Protein AF-A0A0R3W746-F1 (afdb_monomer_lite)

Radius of gyration: 13.39 Å; chains: 1; bounding box: 30×39×25 Å

Secondary structure (DSSP, 8-state):
---SSS-S--TT--HHHHHHHHHHHHHHH--S-HHHHHHHHHHHHHHHHHTT-HHHHHHHHHHHHHHHHHHHHH--

Sequence (76 aa):
MCLTFFAVEGRGMTFKETAIRLFRQALAVGTDDITVLSAIYSQLGNAYFYEHDFLHALEFHRWDLSLSRFVYSFLF

Foldseek 3Di:
DDDPPPQPDDPPDPSLVVQLVVLVVVVVVDDPDLVVLLVSLQSNLVSCVVVVVNVSNVVSVVVSVVSVVVVVVVVD

Structure (mmCIF, N/CA/C/O backbone):
data_AF-A0A0R3W746-F1
#
_entry.id   AF-A0A0R3W746-F1
#
loop_
_atom_site.group_PDB
_atom_site.id
_atom_site.type_symbol
_atom_site.label_atom_id
_atom_site.label_alt_id
_atom_site.label_comp_id
_atom_site.label_asym_id
_atom_site.label_entity_id
_atom_site.label_seq_id
_atom_site.pdbx_PDB_ins_code
_atom_site.Cartn_x
_atom_site.Cartn_y
_atom_site.Cartn_z
_atom_site.occupancy
_atom_site.B_iso_or_equiv
_atom_site.auth_seq_id
_atom_site.auth_comp_id
_atom_site.auth_asym_id
_atom_site.auth_atom_id
_atom_site.pdbx_PDB_model_num
ATOM 1 N N . MET A 1 1 ? 10.310 7.416 1.382 1.00 43.88 1 MET A N 1
ATOM 2 C CA . MET A 1 1 ? 10.272 8.832 0.955 1.00 43.88 1 MET A CA 1
ATOM 3 C C . MET A 1 1 ? 9.663 8.873 -0.437 1.00 43.88 1 MET A C 1
ATOM 5 O O . MET A 1 1 ? 10.367 8.494 -1.352 1.00 43.88 1 MET A O 1
ATOM 9 N N . CYS A 1 2 ? 8.373 9.206 -0.574 1.00 49.59 2 CYS A N 1
ATOM 10 C CA . CYS A 1 2 ? 7.754 9.830 -1.764 1.00 49.59 2 CYS A CA 1
ATOM 11 C C . CYS A 1 2 ? 6.220 9.718 -1.666 1.00 49.59 2 CYS A C 1
ATOM 13 O O . CYS A 1 2 ? 5.645 8.873 -2.330 1.00 49.59 2 CYS A O 1
ATOM 15 N N . LEU A 1 3 ? 5.548 10.518 -0.822 1.00 43.22 3 LEU A N 1
ATOM 16 C CA . LEU A 1 3 ? 4.076 10.654 -0.881 1.00 43.22 3 LEU A CA 1
ATOM 17 C C . LEU A 1 3 ? 3.546 12.042 -0.469 1.00 43.22 3 LEU A C 1
ATOM 19 O O . LEU A 1 3 ? 2.390 12.183 -0.086 1.00 43.22 3 LEU A O 1
ATOM 23 N N . THR A 1 4 ? 4.349 13.099 -0.591 1.00 50.03 4 THR A N 1
ATOM 24 C CA . THR A 1 4 ? 3.841 14.481 -0.485 1.00 50.03 4 THR A CA 1
ATOM 25 C C . THR A 1 4 ? 3.526 15.122 -1.840 1.00 50.03 4 THR A C 1
ATOM 27 O O . THR A 1 4 ? 2.943 16.198 -1.860 1.00 50.03 4 THR A O 1
ATOM 30 N N . PHE A 1 5 ? 3.843 14.483 -2.975 1.00 41.59 5 PHE A N 1
ATOM 31 C CA . PHE A 1 5 ? 3.781 15.159 -4.282 1.00 41.59 5 PHE A CA 1
ATOM 32 C C . PHE A 1 5 ? 2.449 15.031 -5.049 1.00 41.59 5 PHE A C 1
ATOM 34 O O . PHE A 1 5 ? 2.210 15.817 -5.953 1.00 41.59 5 PHE A O 1
ATOM 41 N N . PHE A 1 6 ? 1.539 14.120 -4.679 1.00 43.56 6 PHE A N 1
ATOM 42 C CA . PHE A 1 6 ? 0.245 13.962 -5.379 1.00 43.56 6 PHE A CA 1
ATOM 43 C C . PHE A 1 6 ? -0.988 14.417 -4.581 1.00 43.56 6 PHE A C 1
ATOM 45 O O . PHE A 1 6 ? -2.109 14.315 -5.068 1.00 43.56 6 PHE A O 1
ATOM 52 N N . ALA A 1 7 ? -0.812 14.960 -3.373 1.00 43.72 7 ALA A N 1
ATOM 53 C CA . ALA A 1 7 ? -1.931 15.382 -2.522 1.00 43.72 7 ALA A CA 1
ATOM 54 C C . ALA A 1 7 ? -2.489 16.785 -2.850 1.00 43.72 7 ALA A C 1
ATOM 56 O O . ALA A 1 7 ? -3.347 17.287 -2.126 1.00 43.72 7 ALA A O 1
ATOM 57 N N . VAL A 1 8 ? -2.024 17.433 -3.923 1.00 43.41 8 VAL A N 1
ATOM 58 C CA . VAL A 1 8 ? -2.429 18.798 -4.296 1.00 43.41 8 VAL A CA 1
ATOM 59 C C . VAL A 1 8 ? -3.435 18.760 -5.446 1.00 43.41 8 VAL A C 1
ATOM 61 O O . VAL A 1 8 ? -3.147 19.264 -6.514 1.00 43.41 8 VAL A O 1
ATOM 64 N N . GLU A 1 9 ? -4.599 18.133 -5.250 1.00 45.88 9 GLU A N 1
ATOM 65 C CA . GLU A 1 9 ? -5.846 18.492 -5.959 1.00 45.88 9 GLU A CA 1
ATOM 66 C C . GLU A 1 9 ? -7.024 17.639 -5.467 1.00 45.88 9 GLU A C 1
ATOM 68 O O . GLU A 1 9 ? -7.294 16.533 -5.937 1.00 45.88 9 GLU A O 1
ATOM 73 N N . GLY A 1 10 ? -7.757 18.158 -4.484 1.00 43.91 10 GLY A N 1
ATOM 74 C CA . GLY A 1 10 ? -8.977 17.520 -4.000 1.00 43.91 10 GLY A CA 1
ATOM 75 C C . GLY A 1 10 ? -9.731 18.414 -3.030 1.00 43.91 10 GLY A C 1
ATOM 76 O O . GLY A 1 10 ? -9.553 18.318 -1.821 1.00 43.91 10 GLY A O 1
ATOM 77 N N . ARG A 1 11 ? -10.570 19.315 -3.548 1.00 44.06 11 ARG A N 1
ATOM 78 C CA . ARG A 1 11 ? -11.497 20.093 -2.716 1.00 44.06 11 ARG A CA 1
ATOM 79 C C . ARG A 1 11 ? -12.482 19.135 -2.028 1.00 44.06 11 ARG A C 1
ATOM 81 O O . ARG A 1 11 ? -13.227 18.445 -2.712 1.00 44.06 11 ARG A O 1
ATOM 88 N N . GLY A 1 12 ? -12.499 19.132 -0.694 1.00 50.94 12 GLY A N 1
ATOM 89 C CA . GLY A 1 12 ? -13.571 18.545 0.124 1.00 50.94 12 GLY A CA 1
ATOM 90 C C . GLY A 1 12 ? -13.423 17.078 0.539 1.00 50.94 12 GLY A C 1
ATOM 91 O O . GLY A 1 12 ? -14.340 16.558 1.160 1.00 50.94 12 GLY A O 1
ATOM 92 N N . MET A 1 13 ? -12.305 16.419 0.238 1.00 52.38 13 MET A N 1
ATOM 93 C CA . MET A 1 13 ? -12.074 15.013 0.588 1.00 52.38 13 MET A CA 1
ATOM 94 C C . MET A 1 13 ? -11.000 14.935 1.677 1.00 52.38 13 MET A C 1
ATOM 96 O O . MET A 1 13 ? -10.012 15.674 1.625 1.00 52.38 13 MET A O 1
ATOM 100 N N . THR A 1 14 ? -11.180 14.086 2.692 1.00 63.22 14 THR A N 1
ATOM 101 C CA . THR A 1 14 ? -10.132 13.919 3.707 1.00 63.22 14 THR A CA 1
ATOM 102 C C . THR A 1 14 ? -8.878 13.331 3.043 1.00 63.22 14 THR A C 1
ATOM 104 O O . THR A 1 14 ? -8.954 12.640 2.019 1.00 63.22 14 THR A O 1
ATOM 107 N N . PHE A 1 15 ? -7.689 13.620 3.585 1.00 64.19 15 PHE A N 1
ATOM 108 C CA . PHE A 1 15 ? -6.415 13.146 3.014 1.00 64.19 15 PHE A CA 1
ATOM 109 C C . PHE A 1 15 ? -6.408 11.621 2.777 1.00 64.19 15 PHE A C 1
ATOM 111 O O . PHE A 1 15 ? -5.806 11.137 1.821 1.00 64.19 15 PHE A O 1
ATOM 118 N N . LYS A 1 16 ? -7.132 10.875 3.616 1.00 65.25 16 LYS A N 1
ATOM 119 C CA . LYS A 1 16 ? -7.209 9.414 3.611 1.00 65.25 16 LYS A CA 1
ATOM 120 C C . LYS A 1 16 ? -8.066 8.859 2.464 1.00 65.25 16 LYS A C 1
ATOM 122 O O . LYS A 1 16 ? -7.584 8.028 1.698 1.00 65.25 16 LYS A O 1
ATOM 127 N N . GLU A 1 17 ? -9.279 9.375 2.267 1.00 71.75 17 GLU A N 1
ATOM 128 C CA . GLU A 1 17 ? -10.148 9.005 1.133 1.00 71.75 17 GLU A CA 1
ATOM 129 C C . GLU A 1 17 ? -9.501 9.374 -0.212 1.00 71.75 17 GLU A C 1
ATOM 131 O O . GLU A 1 17 ? -9.558 8.617 -1.186 1.00 71.75 17 GLU A O 1
ATOM 136 N N . THR A 1 18 ? -8.802 10.515 -0.244 1.00 79.19 18 THR A N 1
ATOM 137 C CA . THR A 1 18 ? -8.033 10.950 -1.417 1.00 79.19 18 THR A CA 1
ATOM 138 C C . THR A 1 18 ? -6.905 9.966 -1.734 1.00 79.19 18 THR A C 1
ATOM 140 O O . THR A 1 18 ? -6.699 9.631 -2.902 1.00 79.19 18 THR A O 1
ATOM 143 N N . ALA A 1 19 ? -6.207 9.461 -0.711 1.00 81.12 19 ALA A N 1
ATOM 144 C CA . ALA A 1 19 ? -5.135 8.485 -0.876 1.00 81.12 19 ALA A CA 1
ATOM 145 C C . ALA A 1 1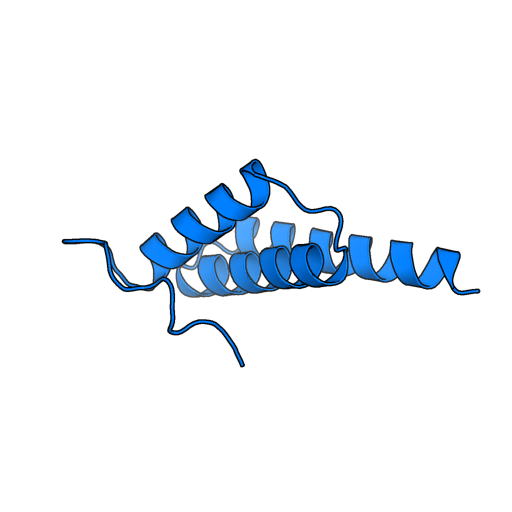9 ? -5.650 7.163 -1.463 1.00 81.12 19 ALA A C 1
ATOM 147 O O . ALA A 1 19 ? -5.093 6.681 -2.449 1.00 81.12 19 ALA A O 1
ATOM 148 N N . ILE A 1 20 ? -6.749 6.617 -0.928 1.00 90.19 20 ILE A N 1
ATOM 149 C CA . ILE A 1 20 ? -7.367 5.388 -1.456 1.00 90.19 20 ILE A CA 1
ATOM 150 C C . ILE A 1 20 ? -7.714 5.565 -2.937 1.00 90.19 20 ILE A C 1
ATOM 152 O O . ILE A 1 20 ? -7.356 4.723 -3.763 1.00 90.19 20 ILE A O 1
ATOM 156 N N . ARG A 1 21 ? -8.360 6.681 -3.300 1.00 90.44 21 ARG A N 1
ATOM 157 C CA . ARG A 1 21 ? -8.730 6.975 -4.692 1.00 90.44 21 ARG A CA 1
ATOM 158 C C . ARG A 1 21 ? -7.513 6.995 -5.618 1.00 90.44 21 ARG A C 1
ATOM 160 O O . ARG A 1 21 ? -7.543 6.346 -6.662 1.00 90.44 21 ARG A O 1
ATOM 167 N N . LEU A 1 22 ? -6.456 7.717 -5.244 1.00 88.56 22 LEU A N 1
ATOM 168 C CA . LEU A 1 22 ? -5.245 7.847 -6.060 1.00 88.56 22 LEU A CA 1
ATOM 169 C C . LEU A 1 22 ? -4.520 6.509 -6.228 1.00 88.56 22 LEU A C 1
ATOM 171 O O . LEU A 1 22 ? -4.150 6.153 -7.344 1.00 88.56 22 LEU A O 1
ATOM 175 N N . PHE A 1 23 ? -4.369 5.727 -5.157 1.00 91.62 23 PHE A N 1
ATOM 176 C CA . PHE A 1 23 ? -3.720 4.421 -5.262 1.00 91.62 23 PHE A CA 1
ATOM 177 C C . PHE A 1 23 ? -4.538 3.418 -6.075 1.00 91.62 23 PHE A C 1
ATOM 179 O O . PHE A 1 23 ? -3.958 2.645 -6.833 1.00 91.62 23 PHE A O 1
ATOM 186 N N . ARG A 1 24 ? -5.876 3.449 -5.997 1.00 93.31 24 ARG A N 1
ATOM 187 C CA . ARG A 1 24 ? -6.718 2.612 -6.870 1.00 93.31 24 ARG A CA 1
ATOM 188 C C . ARG A 1 24 ? -6.621 3.027 -8.336 1.00 93.31 24 ARG A C 1
ATOM 190 O O . ARG A 1 24 ? -6.648 2.157 -9.200 1.00 93.31 24 ARG A O 1
ATOM 197 N N . GLN A 1 25 ? -6.473 4.321 -8.626 1.00 92.00 25 GLN A N 1
ATOM 198 C CA . GLN A 1 25 ? -6.202 4.789 -9.988 1.00 92.00 25 GLN A CA 1
ATOM 199 C C . GLN A 1 25 ? -4.831 4.319 -10.482 1.00 92.00 25 GLN A C 1
ATOM 201 O O . GLN A 1 25 ? -4.746 3.788 -11.584 1.00 92.00 25 GLN A O 1
ATOM 206 N N . ALA A 1 26 ? -3.782 4.440 -9.663 1.00 89.31 26 ALA A N 1
ATOM 207 C CA . ALA A 1 26 ? -2.452 3.931 -10.000 1.00 89.31 26 ALA A CA 1
ATOM 208 C C . ALA A 1 26 ? -2.473 2.414 -10.262 1.00 89.31 26 ALA A C 1
ATOM 210 O O . ALA A 1 26 ? -1.895 1.946 -11.238 1.00 89.31 26 ALA A O 1
ATOM 211 N N . LEU A 1 27 ? -3.211 1.656 -9.446 1.00 92.12 27 LEU A N 1
ATOM 212 C CA . LEU A 1 27 ? -3.398 0.219 -9.643 1.00 92.12 27 LEU A CA 1
ATOM 213 C C . LEU A 1 27 ? -4.126 -0.103 -10.960 1.00 92.12 27 LEU A C 1
ATOM 215 O O . LEU A 1 27 ? -3.780 -1.078 -11.616 1.00 92.12 27 LEU A O 1
ATOM 219 N N . ALA A 1 28 ? -5.109 0.712 -11.356 1.00 92.19 28 ALA A N 1
ATOM 220 C CA . ALA A 1 28 ? -5.842 0.541 -12.612 1.00 92.19 28 ALA A CA 1
ATOM 221 C C . ALA A 1 28 ? -5.005 0.889 -13.855 1.00 92.19 28 ALA A C 1
ATOM 223 O O . ALA A 1 28 ? -5.198 0.278 -14.902 1.00 92.19 28 ALA A O 1
ATOM 224 N N . VAL A 1 29 ? -4.086 1.855 -13.743 1.00 94.38 29 VAL A N 1
ATOM 225 C CA . VAL A 1 29 ? -3.095 2.151 -14.794 1.00 94.38 29 VAL A CA 1
ATOM 226 C C . VAL A 1 29 ? -2.116 0.985 -14.953 1.00 94.38 29 VAL A C 1
ATOM 228 O O . VAL A 1 29 ? -1.724 0.666 -16.073 1.00 94.38 29 VAL A O 1
ATOM 231 N N . GLY A 1 30 ? -1.776 0.322 -13.847 1.00 89.81 30 GLY A N 1
ATOM 232 C CA . GLY A 1 30 ? -0.847 -0.801 -13.829 1.00 89.81 30 GLY A CA 1
ATOM 233 C C . GLY A 1 30 ? 0.617 -0.360 -13.870 1.00 89.81 30 GLY A C 1
ATOM 234 O O . GLY A 1 30 ? 0.949 0.802 -14.108 1.00 89.81 30 GLY A O 1
ATOM 235 N N . THR A 1 31 ? 1.510 -1.300 -13.579 1.00 91.06 31 THR A N 1
ATOM 236 C CA . THR A 1 31 ? 2.961 -1.099 -13.625 1.00 91.06 31 THR A CA 1
ATOM 237 C C . THR A 1 31 ? 3.664 -2.436 -13.836 1.00 91.06 31 THR A C 1
ATOM 239 O O . THR A 1 31 ? 3.205 -3.456 -13.321 1.00 91.06 31 THR A O 1
ATOM 242 N N . ASP A 1 32 ? 4.781 -2.417 -14.562 1.00 92.31 32 ASP A N 1
ATOM 243 C CA . ASP A 1 32 ? 5.672 -3.574 -14.719 1.00 92.31 32 ASP A CA 1
ATOM 244 C C . ASP A 1 32 ? 6.705 -3.667 -13.579 1.00 92.31 32 ASP A C 1
ATOM 246 O O . ASP A 1 32 ? 7.395 -4.676 -13.432 1.00 92.31 32 ASP A O 1
ATOM 250 N N . ASP A 1 33 ? 6.821 -2.621 -12.751 1.00 90.81 33 ASP A N 1
ATOM 251 C CA . ASP A 1 33 ? 7.718 -2.606 -11.600 1.00 90.81 33 ASP A CA 1
ATOM 252 C C . ASP A 1 33 ? 7.024 -3.217 -10.377 1.00 90.81 33 ASP A C 1
ATOM 254 O O . ASP A 1 33 ? 6.169 -2.613 -9.720 1.00 90.81 33 ASP A O 1
ATOM 258 N N . ILE A 1 34 ? 7.437 -4.438 -10.046 1.00 90.25 34 ILE A N 1
ATOM 259 C CA . ILE A 1 34 ? 6.889 -5.204 -8.928 1.00 90.25 34 ILE A CA 1
ATOM 260 C C . ILE A 1 34 ? 7.095 -4.482 -7.585 1.00 90.25 34 ILE A C 1
ATOM 262 O O . ILE A 1 34 ? 6.257 -4.595 -6.689 1.00 90.25 34 ILE A O 1
ATOM 266 N N . THR A 1 35 ? 8.171 -3.703 -7.437 1.00 89.94 35 THR A N 1
ATOM 267 C CA . THR A 1 35 ? 8.437 -2.943 -6.206 1.00 89.94 35 THR A CA 1
ATOM 268 C C . THR A 1 35 ? 7.442 -1.796 -6.034 1.00 89.94 35 THR A C 1
ATOM 270 O O . THR A 1 35 ? 6.953 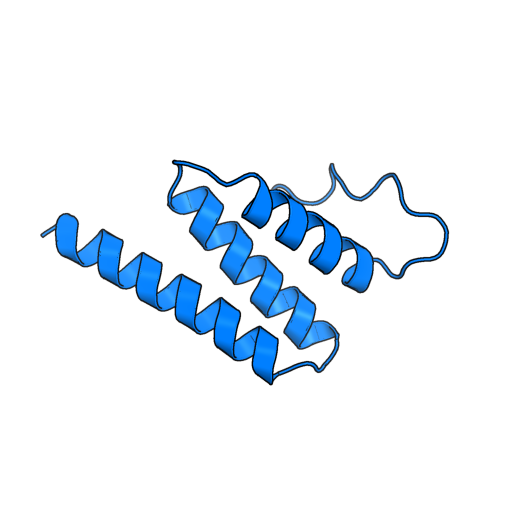-1.556 -4.928 1.00 89.94 35 THR A O 1
ATOM 273 N N . VAL A 1 36 ? 7.063 -1.143 -7.137 1.00 90.88 36 VAL A N 1
ATOM 274 C CA . VAL A 1 36 ? 6.022 -0.108 -7.153 1.00 90.88 36 VAL A CA 1
ATOM 275 C C . VAL A 1 36 ? 4.658 -0.727 -6.860 1.00 90.88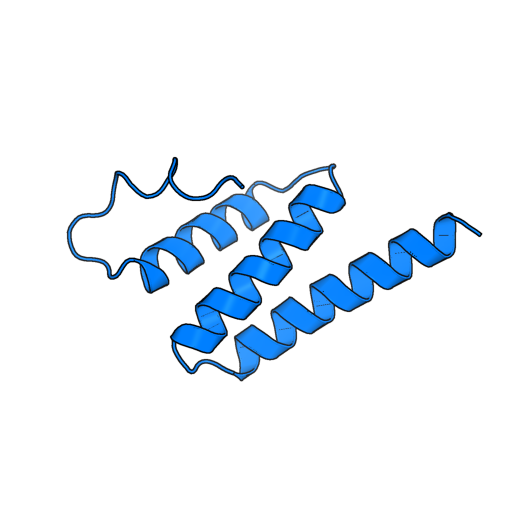 36 VAL A C 1
ATOM 277 O O . VAL A 1 36 ? 3.905 -0.180 -6.054 1.00 90.88 36 VAL A O 1
ATOM 280 N N . LEU A 1 37 ? 4.350 -1.888 -7.443 1.00 93.19 37 LEU A N 1
ATOM 281 C CA . LEU A 1 37 ? 3.093 -2.594 -7.183 1.00 93.19 37 LEU A CA 1
ATOM 282 C C . LEU A 1 37 ? 2.956 -3.017 -5.709 1.00 93.19 37 LEU A C 1
ATOM 284 O O . LEU A 1 37 ? 1.910 -2.789 -5.099 1.00 93.19 37 LEU A O 1
ATOM 288 N N . SER A 1 38 ? 4.024 -3.562 -5.118 1.00 92.62 38 SER A N 1
ATOM 289 C CA . SER A 1 38 ? 4.107 -3.883 -3.685 1.00 92.62 38 SER A CA 1
ATOM 290 C C . SER A 1 38 ? 3.855 -2.642 -2.820 1.00 92.62 38 SER A C 1
ATOM 292 O O . SER A 1 38 ? 2.994 -2.653 -1.936 1.00 92.62 38 SER A O 1
ATOM 294 N N . ALA A 1 39 ? 4.512 -1.521 -3.139 1.00 91.38 39 ALA A N 1
ATOM 295 C CA . ALA A 1 39 ? 4.298 -0.263 -2.432 1.00 91.38 39 ALA A CA 1
ATOM 296 C C . ALA A 1 39 ? 2.838 0.221 -2.531 1.00 91.38 39 ALA A C 1
ATOM 298 O O . ALA A 1 39 ? 2.275 0.653 -1.527 1.00 91.38 39 ALA A O 1
ATOM 299 N N . ILE A 1 40 ? 2.193 0.114 -3.699 1.00 93.19 40 ILE A N 1
ATOM 300 C CA . ILE A 1 40 ? 0.778 0.483 -3.876 1.00 93.19 40 ILE A CA 1
ATOM 301 C C . ILE A 1 40 ? -0.131 -0.375 -2.987 1.00 93.19 40 ILE A C 1
ATOM 303 O O . ILE A 1 40 ? -0.981 0.175 -2.284 1.00 93.19 40 ILE A O 1
ATOM 307 N N . TYR A 1 41 ? 0.050 -1.700 -2.973 1.00 95.69 41 TYR A N 1
ATOM 308 C CA . TYR A 1 41 ? -0.738 -2.590 -2.115 1.00 95.69 41 TYR A CA 1
ATOM 309 C C . TYR A 1 41 ? -0.527 -2.302 -0.627 1.00 95.69 41 TYR A C 1
ATOM 311 O O . TYR A 1 41 ? -1.501 -2.182 0.116 1.00 95.69 41 TYR A O 1
ATOM 319 N N . SER A 1 42 ? 0.718 -2.101 -0.196 1.00 93.62 42 SER A N 1
ATOM 320 C CA . SER A 1 42 ? 1.030 -1.747 1.191 1.00 93.62 42 SER A CA 1
ATOM 321 C C . SER A 1 42 ? 0.362 -0.430 1.614 1.00 93.62 42 SER A C 1
ATOM 323 O O . SER A 1 42 ? -0.264 -0.343 2.674 1.00 93.62 42 SER A O 1
ATOM 325 N N . GLN A 1 43 ? 0.399 0.586 0.745 1.00 93.31 43 GLN A N 1
ATOM 326 C CA . GLN A 1 43 ? -0.202 1.890 1.019 1.00 93.31 43 GLN A CA 1
ATOM 327 C C . GLN A 1 43 ? -1.736 1.870 0.990 1.00 93.31 43 GLN A C 1
ATOM 329 O O . GLN A 1 43 ? -2.353 2.561 1.803 1.00 93.31 43 GLN A O 1
ATOM 334 N N . LEU A 1 44 ? -2.358 1.059 0.126 1.00 93.8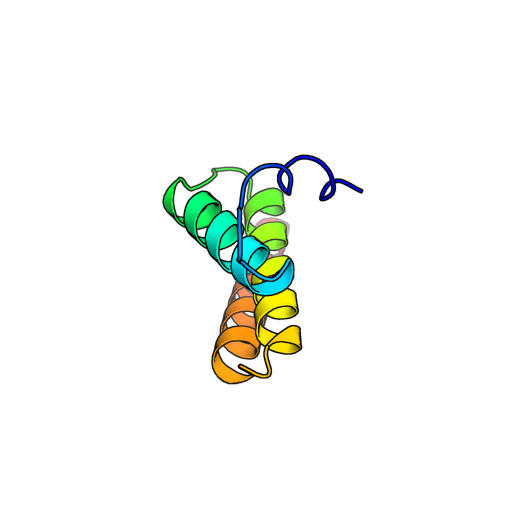8 44 LEU A N 1
ATOM 335 C CA . LEU A 1 44 ? -3.806 0.817 0.159 1.00 93.88 44 LEU A CA 1
ATOM 336 C C . LEU A 1 44 ? -4.228 0.119 1.450 1.00 93.88 44 LEU A C 1
ATOM 338 O O . LEU A 1 44 ? -5.197 0.551 2.071 1.00 93.88 44 LEU A O 1
ATOM 342 N N . GLY A 1 45 ? -3.476 -0.896 1.884 1.00 93.75 45 GLY A N 1
ATOM 343 C CA . GLY A 1 45 ? -3.717 -1.581 3.153 1.00 93.75 45 GLY A CA 1
ATOM 344 C C . GLY A 1 45 ? -3.721 -0.610 4.337 1.00 93.75 45 GLY A C 1
ATOM 345 O O . GLY A 1 45 ? -4.692 -0.545 5.092 1.00 93.75 45 GLY A O 1
ATOM 346 N N . ASN A 1 46 ? -2.693 0.240 4.418 1.00 88.81 46 ASN A N 1
ATOM 347 C CA . ASN A 1 46 ? -2.584 1.275 5.448 1.00 88.81 46 ASN A CA 1
ATOM 348 C C . ASN A 1 46 ? -3.732 2.296 5.379 1.00 88.81 46 ASN A C 1
ATOM 350 O O . ASN A 1 46 ? -4.291 2.673 6.407 1.00 88.81 46 ASN A O 1
ATOM 354 N N . ALA A 1 47 ? -4.098 2.753 4.179 1.00 89.31 47 ALA A N 1
ATOM 355 C CA . ALA A 1 47 ? -5.155 3.745 4.012 1.00 89.31 47 ALA A CA 1
ATOM 356 C C . ALA A 1 47 ? -6.528 3.202 4.446 1.00 89.31 47 ALA A C 1
ATOM 358 O O . ALA A 1 47 ? -7.225 3.868 5.208 1.00 89.31 47 ALA A O 1
ATOM 359 N N . TYR A 1 48 ? -6.874 1.972 4.051 1.00 93.00 48 TYR A N 1
ATOM 360 C CA . TYR A 1 48 ? -8.100 1.306 4.501 1.00 93.00 48 TYR A CA 1
ATOM 361 C C . TYR A 1 48 ? -8.097 1.017 6.007 1.00 93.00 48 TYR A C 1
ATOM 363 O O . TYR A 1 48 ? -9.123 1.179 6.666 1.00 93.00 48 TYR A O 1
ATOM 371 N N . PHE A 1 49 ? -6.940 0.680 6.586 1.00 90.19 49 PHE A N 1
ATOM 372 C CA . PHE A 1 49 ? -6.803 0.513 8.034 1.00 90.19 49 PHE A CA 1
ATOM 373 C C . PHE A 1 49 ? -7.137 1.806 8.797 1.00 90.19 49 PHE A C 1
ATOM 375 O O . PHE A 1 49 ? -7.842 1.766 9.806 1.00 90.19 49 PHE A O 1
ATOM 382 N N . TYR 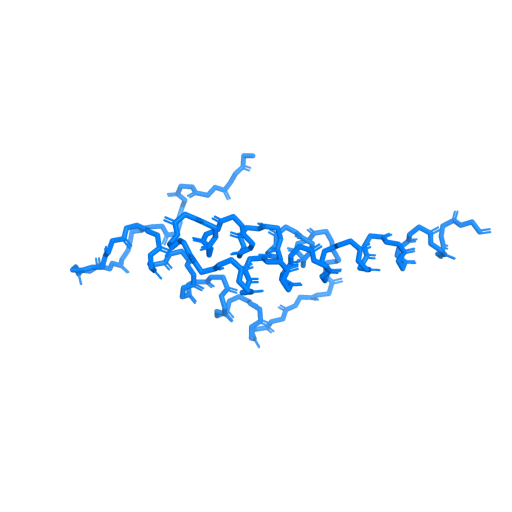A 1 50 ? -6.687 2.963 8.297 1.00 87.44 50 TYR A N 1
ATOM 383 C CA . TYR A 1 50 ? -6.983 4.274 8.892 1.00 87.44 50 TYR A CA 1
ATOM 384 C C . TYR A 1 50 ? -8.430 4.755 8.709 1.00 87.44 50 TYR A C 1
ATOM 386 O O . TYR A 1 50 ? -8.824 5.699 9.404 1.00 87.44 50 TYR A O 1
ATOM 394 N N . GLU A 1 51 ? -9.182 4.127 7.803 1.00 89.62 51 GLU A N 1
ATOM 395 C CA . GLU A 1 51 ? -10.630 4.291 7.605 1.00 89.62 51 GLU A CA 1
ATOM 396 C C . GLU A 1 51 ? -11.451 3.225 8.352 1.00 89.62 51 GLU A C 1
ATOM 398 O O . GLU A 1 51 ? -12.671 3.177 8.233 1.00 89.62 51 GLU A O 1
ATOM 403 N N . HIS A 1 52 ? -10.794 2.370 9.145 1.00 91.50 52 HIS A N 1
ATOM 404 C CA . HIS A 1 52 ? -11.413 1.255 9.870 1.00 91.50 52 HIS A CA 1
ATOM 405 C C . HIS A 1 52 ? -12.082 0.198 8.972 1.00 91.50 52 HIS A C 1
ATOM 407 O O . HIS A 1 52 ? -12.830 -0.654 9.456 1.00 91.50 52 HIS A O 1
ATOM 413 N N . ASP A 1 53 ? -11.763 0.188 7.677 1.00 94.75 53 ASP A N 1
ATOM 414 C CA . ASP A 1 53 ? -12.177 -0.852 6.740 1.00 94.75 53 ASP A CA 1
ATOM 415 C C . ASP A 1 53 ? -11.148 -1.989 6.738 1.00 94.75 53 ASP A C 1
ATOM 417 O O . ASP A 1 53 ? -10.271 -2.122 5.877 1.00 94.75 53 ASP A O 1
ATOM 421 N N . PHE A 1 54 ? -11.224 -2.810 7.780 1.00 93.69 54 PHE A N 1
ATOM 422 C CA . PHE A 1 54 ? -10.225 -3.844 8.032 1.00 93.69 54 PHE A CA 1
ATOM 423 C C . PHE A 1 54 ? -10.261 -4.997 7.026 1.00 93.69 54 PHE A C 1
ATOM 425 O O . PHE A 1 54 ? -9.256 -5.691 6.867 1.00 93.69 54 PHE A O 1
ATOM 432 N N . LEU A 1 55 ? -11.391 -5.210 6.343 1.00 97.44 55 LEU A N 1
ATOM 433 C CA . LEU A 1 55 ? -11.509 -6.262 5.335 1.00 97.44 55 LEU A CA 1
ATOM 434 C C . LEU A 1 55 ? -10.662 -5.920 4.110 1.00 97.44 55 LEU A C 1
ATOM 436 O O . LEU A 1 55 ? -9.822 -6.730 3.715 1.00 97.44 55 LEU A O 1
ATOM 440 N N . HIS A 1 56 ? -10.810 -4.704 3.581 1.00 95.50 56 HIS A N 1
ATOM 441 C CA . HIS A 1 56 ? -9.977 -4.245 2.473 1.00 95.50 56 HIS A CA 1
ATOM 442 C C . HIS A 1 56 ? -8.516 -4.081 2.904 1.00 95.50 56 HIS A C 1
ATOM 444 O O . HIS A 1 56 ? -7.615 -4.475 2.165 1.00 95.50 56 HIS A O 1
ATOM 450 N N . ALA A 1 57 ? -8.253 -3.587 4.120 1.00 95.88 57 ALA A N 1
ATOM 451 C CA . ALA A 1 57 ? -6.884 -3.490 4.629 1.00 95.88 57 ALA A CA 1
ATOM 452 C C . ALA A 1 57 ? -6.164 -4.852 4.618 1.00 95.88 57 ALA A C 1
ATOM 454 O O . ALA A 1 57 ? -5.042 -4.977 4.123 1.00 95.88 57 ALA A O 1
ATOM 455 N N . LEU A 1 58 ? -6.834 -5.894 5.123 1.00 97.12 58 LEU A N 1
ATOM 456 C CA . LEU A 1 58 ? -6.301 -7.253 5.158 1.00 97.12 58 LEU A CA 1
ATOM 457 C C . LEU A 1 58 ? -6.095 -7.831 3.754 1.00 97.12 58 LEU A C 1
ATOM 459 O O . LEU A 1 58 ? -5.103 -8.521 3.519 1.00 97.12 58 LEU A O 1
ATOM 463 N N . GLU A 1 59 ? -7.022 -7.578 2.832 1.00 97.88 59 GLU A N 1
ATOM 464 C CA . GLU A 1 59 ? -6.922 -8.026 1.443 1.00 97.88 59 GLU A CA 1
ATOM 465 C C . GLU A 1 59 ? -5.674 -7.454 0.760 1.00 97.88 59 GLU A C 1
ATOM 467 O O . GLU A 1 59 ? -4.843 -8.212 0.254 1.00 97.88 59 GLU A O 1
ATOM 472 N N . PHE A 1 60 ? -5.475 -6.138 0.840 1.00 97.12 60 PHE A N 1
ATOM 473 C CA . PHE A 1 60 ? -4.331 -5.479 0.215 1.00 97.12 60 PHE A CA 1
ATOM 474 C C . PHE A 1 60 ? -2.990 -5.902 0.830 1.00 97.12 60 PHE A C 1
ATOM 476 O O . PHE A 1 60 ? -2.037 -6.172 0.097 1.00 97.12 60 PHE A O 1
ATOM 483 N N . HIS A 1 61 ? -2.913 -6.073 2.153 1.00 96.94 61 HIS A N 1
ATOM 484 C CA . HIS A 1 61 ? -1.706 -6.618 2.784 1.00 96.94 61 HIS A CA 1
ATOM 485 C C . HIS A 1 61 ? -1.431 -8.080 2.393 1.00 96.94 61 HIS A C 1
ATOM 487 O O . HIS A 1 61 ? -0.273 -8.484 2.272 1.00 96.94 61 HIS A O 1
ATOM 493 N N . ARG A 1 62 ? -2.469 -8.894 2.152 1.00 97.38 62 ARG A N 1
ATOM 494 C CA . ARG A 1 62 ? -2.297 -10.267 1.645 1.00 97.38 62 ARG A CA 1
ATOM 495 C C . ARG A 1 62 ? -1.773 -10.292 0.216 1.00 97.38 62 ARG A C 1
ATOM 497 O O . ARG A 1 62 ? -0.968 -11.171 -0.102 1.00 97.38 62 ARG A O 1
ATOM 504 N N . TRP A 1 63 ? -2.208 -9.367 -0.635 1.00 96.75 63 TRP A N 1
ATOM 505 C CA . TRP A 1 63 ? -1.677 -9.244 -1.992 1.00 96.75 63 TRP A CA 1
ATOM 506 C C . TRP A 1 63 ? -0.208 -8.838 -1.989 1.00 96.75 63 TRP A C 1
ATOM 508 O O . TRP A 1 63 ? 0.582 -9.495 -2.660 1.00 96.75 63 TRP A O 1
ATOM 518 N N . ASP A 1 64 ? 0.182 -7.868 -1.161 1.00 93.94 64 ASP A N 1
ATOM 519 C CA . ASP A 1 64 ? 1.588 -7.478 -0.987 1.00 93.94 64 ASP A CA 1
ATOM 520 C C . ASP A 1 64 ? 2.469 -8.653 -0.514 1.00 93.94 64 ASP A C 1
ATOM 522 O O . ASP A 1 64 ? 3.525 -8.942 -1.085 1.00 93.94 64 ASP A O 1
ATOM 526 N N . LEU A 1 65 ? 1.989 -9.423 0.469 1.00 93.81 65 LEU A N 1
ATOM 527 C CA . LEU A 1 65 ? 2.684 -10.622 0.945 1.00 93.81 65 LEU A CA 1
ATOM 528 C C . LEU A 1 65 ? 2.789 -11.708 -0.137 1.00 93.81 65 LEU A C 1
ATOM 530 O O . LEU A 1 65 ? 3.822 -12.368 -0.255 1.00 93.81 65 LEU A O 1
ATOM 534 N N . SER A 1 66 ? 1.722 -11.923 -0.907 1.00 94.75 66 SER A N 1
ATOM 535 C CA . SER A 1 66 ? 1.696 -12.923 -1.983 1.00 94.75 66 SER A CA 1
ATOM 536 C C . SER A 1 66 ? 2.650 -12.540 -3.111 1.00 94.75 66 SER A C 1
ATOM 538 O O . SER A 1 66 ? 3.390 -13.392 -3.597 1.00 94.75 66 SER A O 1
ATOM 540 N N . LEU A 1 67 ? 2.687 -11.254 -3.464 1.00 92.31 67 LEU A N 1
ATOM 541 C CA . LEU A 1 67 ? 3.609 -10.695 -4.445 1.00 92.31 67 LEU A CA 1
ATOM 542 C C . LEU A 1 67 ? 5.061 -10.837 -3.982 1.00 92.31 67 LEU A C 1
ATOM 544 O O . LEU A 1 67 ? 5.896 -11.346 -4.724 1.00 92.31 67 LEU A O 1
ATOM 548 N N . SER A 1 68 ? 5.344 -10.484 -2.727 1.00 90.94 68 SER A N 1
ATOM 549 C CA . SER A 1 68 ? 6.669 -10.659 -2.125 1.00 90.94 68 SER A CA 1
ATOM 550 C C . SER A 1 68 ? 7.122 -12.120 -2.190 1.00 90.94 68 SER A C 1
ATOM 552 O O . SER A 1 68 ? 8.219 -12.416 -2.656 1.00 90.94 68 SER A O 1
ATOM 554 N N . ARG A 1 69 ? 6.259 -13.062 -1.785 1.00 91.12 69 ARG A N 1
ATOM 555 C CA . ARG A 1 69 ? 6.554 -14.505 -1.855 1.00 91.12 69 ARG A CA 1
ATOM 556 C C . ARG A 1 69 ? 6.799 -14.986 -3.278 1.00 91.12 69 ARG A C 1
ATOM 558 O O . ARG A 1 69 ? 7.705 -15.788 -3.480 1.00 91.12 69 ARG A O 1
ATOM 565 N N . PHE A 1 70 ? 6.008 -14.508 -4.237 1.00 90.31 70 PHE A N 1
ATOM 566 C CA . PHE A 1 70 ? 6.200 -14.818 -5.648 1.00 90.31 70 PHE A CA 1
ATOM 567 C C . PHE A 1 70 ? 7.596 -14.378 -6.090 1.00 90.31 70 PHE A C 1
ATOM 569 O O . PHE A 1 70 ? 8.363 -15.225 -6.521 1.00 90.31 70 PHE A O 1
ATOM 576 N N . VAL A 1 71 ? 7.979 -13.116 -5.867 1.00 86.25 71 VAL A N 1
ATOM 577 C CA . VAL A 1 71 ? 9.317 -12.597 -6.215 1.00 86.25 71 VAL A CA 1
ATOM 578 C C . VAL A 1 71 ? 10.435 -13.427 -5.587 1.00 86.25 71 VAL A C 1
ATOM 580 O O . VAL A 1 71 ? 11.357 -13.835 -6.289 1.00 86.25 71 VAL A O 1
ATOM 583 N N . TYR A 1 72 ? 10.343 -13.730 -4.289 1.00 84.88 72 TYR A N 1
ATOM 584 C CA . TYR A 1 72 ? 11.348 -14.563 -3.625 1.00 84.88 72 TYR A CA 1
ATOM 585 C C . TYR A 1 72 ? 11.423 -15.979 -4.206 1.00 84.88 72 TYR A C 1
ATOM 587 O O . TYR A 1 72 ? 12.509 -16.544 -4.250 1.00 84.88 72 TYR A O 1
ATOM 595 N N . SER A 1 73 ? 10.316 -16.537 -4.701 1.00 84.19 73 SER A N 1
ATOM 596 C CA . SER A 1 73 ? 10.303 -17.852 -5.350 1.00 84.19 73 SER A CA 1
ATOM 597 C C . SER A 1 73 ? 10.983 -17.886 -6.726 1.00 84.19 73 SER A C 1
ATOM 599 O O . SER A 1 73 ? 11.229 -18.983 -7.213 1.00 84.19 73 SER A O 1
ATOM 601 N N . PHE A 1 74 ? 11.252 -16.744 -7.371 1.00 75.12 74 PHE A N 1
ATOM 602 C CA . PHE A 1 74 ? 12.019 -16.685 -8.631 1.00 75.12 74 PHE A CA 1
ATOM 603 C C . PHE A 1 74 ? 13.486 -16.305 -8.425 1.00 75.12 74 PHE A C 1
ATOM 605 O O . PHE A 1 74 ? 14.267 -16.335 -9.373 1.00 75.12 74 PHE A O 1
ATOM 612 N N . LEU A 1 75 ? 13.857 -15.904 -7.208 1.00 68.12 75 LEU A N 1
ATOM 613 C CA . LEU A 1 75 ? 15.215 -15.483 -6.866 1.00 68.12 75 LEU A CA 1
ATOM 614 C C . LEU A 1 75 ? 16.055 -16.610 -6.235 1.00 68.12 75 LEU A C 1
ATOM 616 O O . LEU A 1 75 ? 17.219 -16.374 -5.915 1.00 68.12 75 LEU A O 1
ATOM 620 N N . PHE A 1 76 ? 15.492 -17.814 -6.093 1.00 52.00 76 PHE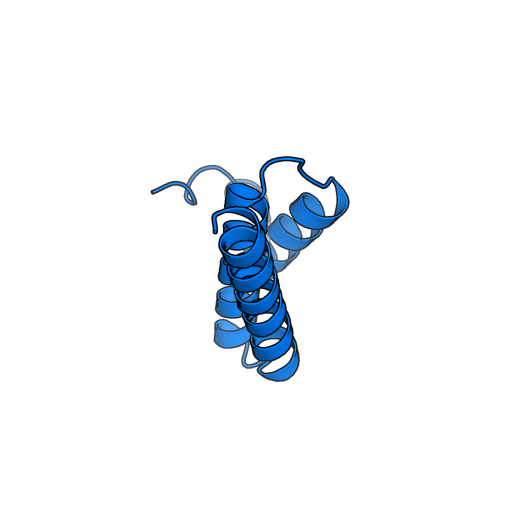 A N 1
ATOM 621 C CA . PHE A 1 76 ? 16.138 -19.046 -5.625 1.00 52.00 76 PHE A CA 1
ATOM 622 C C . PHE A 1 76 ? 15.652 -20.238 -6.454 1.00 52.00 76 PHE A C 1
ATOM 624 O O . PHE A 1 76 ? 16.427 -21.213 -6.568 1.00 52.00 76 PHE A O 1
#

InterPro domains:
  IPR011990 Tetratricopeptide-like helical domain superfamily [G3DSA:1.25.40.10] (8-73)
  IPR052386 G-protein-signaling modulator [PTHR45954] (8-70)

pLDDT: mean 81.56, std 18.33, range [41.59, 97.88]

Organism: Taenia asiatica (NCBI:txid60517)